Protein AF-A0A1C3JRC3-F1 (afdb_monomer_lite)

Organism: NCBI:txid1806667

Structure (mmCIF, N/CA/C/O backbone):
data_AF-A0A1C3JRC3-F1
#
_entry.id   AF-A0A1C3JRC3-F1
#
loop_
_atom_site.group_PDB
_atom_site.id
_atom_site.type_symbol
_atom_site.label_atom_id
_atom_site.label_alt_id
_atom_site.label_comp_id
_atom_site.label_asym_id
_atom_site.label_entity_id
_atom_site.label_seq_id
_atom_site.pdbx_PDB_ins_code
_atom_site.Cartn_x
_atom_site.Cartn_y
_atom_site.Cartn_z
_atom_site.occupancy
_atom_site.B_iso_or_equiv
_atom_site.auth_seq_id
_atom_site.auth_comp_id
_atom_site.auth_asym_id
_atom_site.auth_atom_id
_atom_site.pdbx_PDB_model_num
ATOM 1 N N . MET A 1 1 ? -2.417 -7.995 25.850 1.00 48.94 1 MET A N 1
ATOM 2 C CA . MET A 1 1 ? -3.050 -7.932 24.514 1.00 48.94 1 MET A CA 1
ATOM 3 C C . MET A 1 1 ? -2.619 -9.185 23.774 1.00 48.94 1 MET A C 1
ATOM 5 O O . MET A 1 1 ? -1.415 -9.376 23.618 1.00 48.94 1 MET A O 1
ATOM 9 N N . ASN A 1 2 ? -3.547 -10.090 23.466 1.00 48.59 2 ASN A N 1
ATOM 10 C CA . ASN A 1 2 ? -3.197 -11.399 22.908 1.00 48.59 2 ASN A CA 1
ATOM 11 C C . ASN A 1 2 ? -2.814 -11.243 21.429 1.00 48.59 2 ASN A C 1
ATOM 13 O O . ASN A 1 2 ? -3.327 -10.367 20.736 1.00 48.59 2 ASN A O 1
ATOM 17 N N . LYS A 1 3 ? -1.899 -12.081 20.918 1.00 52.44 3 LYS A N 1
ATOM 18 C CA . LYS A 1 3 ? -1.462 -12.037 19.503 1.00 52.44 3 LYS A CA 1
ATOM 19 C C . LYS A 1 3 ? -2.633 -12.185 18.517 1.00 52.44 3 LYS A C 1
ATOM 21 O O . LYS A 1 3 ? -2.553 -11.686 17.397 1.00 52.44 3 LYS A O 1
ATOM 26 N N . GLU A 1 4 ? -3.717 -12.816 18.956 1.00 52.75 4 GLU A N 1
ATOM 27 C CA . GLU A 1 4 ? -4.945 -13.050 18.192 1.00 52.75 4 GLU A CA 1
ATOM 28 C C . GLU A 1 4 ? -5.746 -11.763 17.915 1.00 52.75 4 GLU A C 1
ATOM 30 O O . GLU A 1 4 ? -6.474 -11.684 16.925 1.00 52.75 4 GLU A O 1
ATOM 35 N N . ASP A 1 5 ? -5.540 -10.695 18.695 1.00 55.38 5 ASP A N 1
ATOM 36 C CA . ASP A 1 5 ? -6.215 -9.401 18.501 1.00 55.38 5 ASP A CA 1
ATOM 37 C C . ASP A 1 5 ? -5.744 -8.659 17.232 1.00 55.38 5 ASP A C 1
ATOM 39 O O . ASP A 1 5 ? -6.403 -7.730 16.754 1.00 55.38 5 ASP A O 1
ATOM 43 N N . PHE A 1 6 ? -4.608 -9.076 16.662 1.00 60.22 6 PHE A N 1
ATOM 44 C CA . PHE A 1 6 ? -3.953 -8.444 15.514 1.00 60.22 6 PHE A CA 1
ATOM 45 C C . PHE A 1 6 ? -4.028 -9.289 14.236 1.00 60.22 6 PHE A C 1
ATOM 47 O O . PHE A 1 6 ? -3.090 -9.306 13.439 1.00 60.22 6 PHE A O 1
ATOM 54 N N . CYS A 1 7 ? -5.137 -9.997 14.030 1.00 65.38 7 CYS A N 1
ATOM 55 C CA . CYS A 1 7 ? -5.432 -10.668 12.766 1.00 65.38 7 CYS A CA 1
ATOM 56 C C . CYS A 1 7 ? -6.339 -9.819 11.867 1.00 65.38 7 CYS A C 1
ATOM 58 O O . CYS A 1 7 ? -7.196 -9.073 12.343 1.00 65.38 7 CYS A O 1
ATOM 60 N N . PHE A 1 8 ? -6.190 -9.972 10.546 1.00 67.19 8 PHE A N 1
ATOM 61 C CA . PHE A 1 8 ? -7.046 -9.303 9.558 1.00 67.19 8 PHE A CA 1
ATOM 62 C C . PHE A 1 8 ? -8.537 -9.605 9.788 1.00 67.19 8 PHE A C 1
ATOM 64 O O . PHE A 1 8 ? -9.379 -8.720 9.644 1.00 67.19 8 PHE A O 1
ATOM 71 N N . SER A 1 9 ? -8.863 -10.826 10.225 1.00 70.25 9 SER A N 1
ATOM 72 C CA . SER A 1 9 ? -10.219 -11.261 10.585 1.00 70.25 9 SER A CA 1
ATOM 73 C C . SER A 1 9 ? -10.862 -10.411 11.689 1.00 70.25 9 SER A C 1
ATOM 75 O O . SER A 1 9 ? -12.066 -10.164 11.620 1.00 70.25 9 SER A O 1
ATOM 77 N N . ASN A 1 10 ? -10.072 -9.874 12.624 1.00 72.12 10 ASN A N 1
ATOM 78 C CA . ASN A 1 10 ? -10.536 -9.097 13.781 1.00 72.12 10 ASN A CA 1
ATOM 79 C C . ASN A 1 10 ? -10.581 -7.577 13.531 1.00 72.12 10 ASN A C 1
ATOM 81 O O . ASN A 1 10 ? -10.841 -6.779 14.438 1.00 72.12 10 ASN A O 1
ATOM 85 N N . LEU A 1 11 ? -10.335 -7.144 12.292 1.00 70.56 11 LEU A N 1
ATOM 86 C CA . LEU A 1 11 ? -10.495 -5.752 11.886 1.00 70.56 11 LEU A CA 1
ATOM 87 C C . LEU A 1 11 ? -11.960 -5.414 11.582 1.00 70.56 11 LEU A C 1
ATOM 89 O O . LEU A 1 11 ? -12.702 -6.217 11.012 1.00 70.56 11 LEU A O 1
ATOM 93 N N . GLY A 1 12 ? -12.360 -4.181 11.910 1.00 76.00 12 GLY A N 1
ATOM 94 C CA . GLY A 1 12 ? -13.649 -3.634 11.486 1.00 76.00 12 GLY A CA 1
ATOM 95 C C . GLY A 1 12 ? -13.769 -3.602 9.960 1.00 76.00 12 GLY A C 1
ATOM 96 O O . GLY A 1 12 ? -12.764 -3.468 9.258 1.00 76.00 12 GLY A O 1
ATOM 97 N N . TRP A 1 13 ? -14.994 -3.710 9.445 1.00 75.06 13 TRP A N 1
ATOM 98 C CA . TRP A 1 13 ? -15.267 -3.838 8.008 1.00 75.06 13 TRP A CA 1
ATOM 99 C C . TRP A 1 13 ? -14.607 -2.733 7.167 1.00 75.06 13 TRP A C 1
ATOM 101 O O . TRP A 1 13 ? -13.929 -3.029 6.189 1.00 75.06 13 TRP A O 1
ATOM 111 N N . VAL A 1 14 ? -14.666 -1.483 7.634 1.00 71.44 14 VAL A N 1
ATOM 112 C CA . VAL A 1 14 ? -14.019 -0.322 6.993 1.00 71.44 14 VAL A CA 1
ATOM 113 C C . VAL A 1 14 ? -12.506 -0.523 6.812 1.00 71.44 14 VAL A C 1
ATOM 115 O O . VAL A 1 14 ? -11.962 -0.237 5.747 1.00 71.44 14 VAL A O 1
ATOM 118 N N . ARG A 1 15 ? -11.817 -1.088 7.817 1.00 74.00 15 ARG A N 1
ATOM 119 C CA . ARG A 1 15 ? -10.372 -1.379 7.746 1.00 74.00 15 ARG A CA 1
ATOM 120 C C . ARG A 1 15 ? -10.059 -2.472 6.729 1.00 74.00 15 ARG A C 1
ATOM 122 O O . ARG A 1 15 ? -9.073 -2.364 6.005 1.00 74.00 15 ARG A O 1
ATOM 129 N N . LYS A 1 16 ? -10.904 -3.502 6.662 1.00 78.44 16 LYS A N 1
ATOM 130 C CA . LYS A 1 16 ? -10.761 -4.605 5.703 1.00 78.44 16 LYS A CA 1
ATOM 131 C C . LYS A 1 16 ? -10.946 -4.119 4.269 1.00 78.44 16 LYS A C 1
ATOM 133 O O . LYS A 1 16 ? -10.073 -4.362 3.444 1.00 78.44 16 LYS A O 1
ATOM 138 N N . VAL A 1 17 ? -12.033 -3.392 4.000 1.00 79.94 17 VAL A N 1
ATOM 139 C CA . VAL A 1 17 ? -12.336 -2.838 2.670 1.00 79.94 17 VAL A CA 1
ATOM 140 C C . VAL A 1 17 ? -11.203 -1.936 2.190 1.00 79.94 17 VAL A C 1
ATOM 142 O O . VAL A 1 17 ? -10.725 -2.102 1.074 1.00 79.94 17 VAL A O 1
ATOM 145 N N . TYR A 1 18 ? -10.700 -1.048 3.048 1.00 76.44 18 TYR A N 1
ATOM 146 C CA . TYR A 1 18 ? -9.572 -0.189 2.694 1.00 76.44 18 TYR A CA 1
ATOM 147 C C . TYR A 1 18 ? -8.305 -0.980 2.342 1.00 76.44 18 TYR A C 1
ATOM 149 O O . TYR A 1 18 ? -7.667 -0.696 1.332 1.00 76.44 18 TYR A O 1
ATOM 157 N N . ILE A 1 19 ? -7.938 -1.988 3.145 1.00 81.75 19 ILE A N 1
ATOM 158 C CA . ILE A 1 19 ? -6.769 -2.834 2.857 1.00 81.75 19 ILE A CA 1
ATOM 159 C C . ILE A 1 19 ? -6.937 -3.549 1.509 1.00 81.75 19 ILE A C 1
ATOM 161 O O . ILE A 1 19 ? -5.974 -3.629 0.748 1.00 81.75 19 ILE A O 1
ATOM 165 N N . ILE A 1 20 ? -8.140 -4.048 1.206 1.00 85.19 20 ILE A N 1
ATOM 166 C CA . ILE A 1 20 ? -8.443 -4.703 -0.073 1.00 85.19 20 ILE A CA 1
ATOM 167 C C . ILE A 1 20 ? -8.270 -3.713 -1.229 1.00 85.19 20 ILE A C 1
ATOM 169 O O . ILE A 1 20 ? -7.530 -4.002 -2.166 1.00 85.19 20 ILE A O 1
ATOM 173 N N . LEU A 1 21 ? -8.880 -2.526 -1.145 1.00 81.69 21 LEU A N 1
ATOM 174 C CA . LEU A 1 21 ? -8.763 -1.487 -2.174 1.00 81.69 21 LEU A CA 1
ATOM 175 C C . LEU A 1 21 ? -7.310 -1.043 -2.389 1.00 81.69 21 LEU A C 1
ATOM 177 O O . LEU A 1 21 ? -6.870 -0.893 -3.524 1.00 81.69 21 LEU A O 1
ATOM 181 N N . MET A 1 22 ? -6.543 -0.887 -1.310 1.00 83.94 22 MET A N 1
ATOM 182 C CA . MET A 1 22 ? -5.121 -0.544 -1.371 1.00 83.94 22 MET A CA 1
ATOM 183 C C . MET A 1 22 ? -4.305 -1.612 -2.116 1.00 83.94 22 MET A C 1
ATOM 185 O O . MET A 1 22 ? -3.450 -1.271 -2.936 1.00 83.94 22 MET A O 1
ATOM 189 N N . TRP A 1 23 ? -4.557 -2.899 -1.856 1.00 89.12 23 TRP A N 1
ATOM 190 C CA . TRP A 1 23 ? -3.881 -3.991 -2.561 1.00 89.12 23 TRP A CA 1
ATOM 191 C C . TRP A 1 23 ? -4.309 -4.089 -4.025 1.00 89.12 23 TRP A C 1
ATOM 193 O O . TRP A 1 23 ? -3.443 -4.257 -4.879 1.00 89.12 23 TRP A O 1
ATOM 203 N N . LEU A 1 24 ? -5.597 -3.906 -4.332 1.00 88.69 24 LEU A N 1
ATOM 204 C CA . LEU A 1 24 ? -6.085 -3.835 -5.714 1.00 88.69 24 LEU A CA 1
ATOM 205 C C . LEU A 1 24 ? -5.402 -2.702 -6.485 1.00 88.69 24 LEU A C 1
ATOM 207 O O . LEU A 1 24 ? -4.901 -2.918 -7.584 1.00 88.69 24 LEU A O 1
ATOM 211 N N . PHE A 1 25 ? -5.304 -1.518 -5.883 1.00 83.81 25 PHE A N 1
ATOM 212 C CA . PHE A 1 25 ? -4.609 -0.384 -6.485 1.00 83.81 25 PHE A CA 1
ATOM 213 C C . PHE A 1 25 ? -3.114 -0.666 -6.698 1.00 83.81 25 PHE A C 1
ATOM 215 O O . PHE A 1 25 ? -2.565 -0.363 -7.754 1.00 83.81 25 PHE A O 1
ATOM 222 N N . THR A 1 26 ? -2.464 -1.309 -5.722 1.00 86.88 26 THR A N 1
ATOM 223 C CA . THR A 1 26 ? -1.060 -1.736 -5.842 1.00 86.88 26 THR A CA 1
ATOM 224 C C . THR A 1 26 ? -0.877 -2.706 -7.009 1.00 86.88 26 THR A C 1
ATOM 226 O O . THR A 1 26 ? 0.064 -2.559 -7.782 1.00 86.88 26 THR A O 1
ATOM 229 N N . LEU A 1 27 ? -1.793 -3.666 -7.167 1.00 89.44 27 LEU A N 1
ATOM 230 C CA . LEU A 1 27 ? -1.764 -4.654 -8.244 1.00 89.44 27 LEU A CA 1
ATOM 231 C C . LEU A 1 27 ? -1.933 -3.987 -9.614 1.00 89.44 27 LEU A C 1
ATOM 233 O O . LEU A 1 27 ? -1.172 -4.289 -10.528 1.00 89.44 27 LEU A O 1
ATOM 237 N N . VAL A 1 28 ? -2.856 -3.028 -9.738 1.00 88.31 28 VAL A N 1
ATOM 238 C CA . VAL A 1 28 ? -3.037 -2.232 -10.964 1.00 88.31 28 VAL A CA 1
ATOM 239 C C . VAL A 1 28 ? -1.763 -1.458 -11.320 1.00 88.31 28 VAL A C 1
ATOM 241 O O . VAL A 1 28 ? -1.319 -1.514 -12.464 1.00 88.31 28 VAL A O 1
ATOM 244 N N . LEU A 1 29 ? -1.138 -0.778 -10.353 1.00 87.12 29 LEU A N 1
ATOM 245 C CA . LEU A 1 29 ? 0.104 -0.031 -10.586 1.00 87.12 29 LEU A CA 1
ATOM 246 C C . LEU A 1 29 ? 1.266 -0.938 -10.994 1.00 87.12 29 LEU A C 1
ATOM 248 O O . LEU A 1 29 ? 1.967 -0.644 -11.960 1.00 87.12 29 LEU A O 1
ATOM 252 N N . VAL A 1 30 ? 1.462 -2.050 -10.284 1.00 89.19 30 VAL A N 1
ATOM 253 C CA . VAL A 1 30 ? 2.502 -3.031 -10.615 1.00 89.19 30 VAL A CA 1
ATOM 254 C C . VAL A 1 30 ? 2.249 -3.639 -11.994 1.00 89.19 30 VAL A C 1
ATOM 256 O O . VAL A 1 30 ? 3.185 -3.753 -12.779 1.00 89.19 30 VAL A O 1
ATOM 259 N N . GLY A 1 31 ? 0.999 -3.976 -12.321 1.00 88.56 31 GLY A N 1
ATOM 260 C CA . GLY A 1 31 ? 0.617 -4.493 -13.635 1.00 88.56 31 GLY A CA 1
ATOM 261 C C . GLY A 1 31 ? 0.887 -3.494 -14.762 1.00 88.56 31 GLY A C 1
ATOM 262 O O . GLY A 1 31 ? 1.416 -3.873 -15.804 1.00 88.56 31 GLY A O 1
ATOM 263 N N . PHE A 1 32 ? 0.608 -2.208 -14.538 1.00 88.25 32 PHE A N 1
ATOM 264 C CA . PHE A 1 32 ? 0.938 -1.146 -15.489 1.00 88.25 32 PHE A CA 1
ATOM 265 C C . PHE A 1 32 ? 2.452 -1.004 -15.695 1.00 88.25 32 PHE A C 1
ATOM 267 O O . PHE A 1 32 ? 2.919 -0.966 -16.833 1.00 88.25 32 PHE A O 1
ATOM 274 N N . LEU A 1 33 ? 3.231 -0.979 -14.607 1.00 87.44 33 LEU A N 1
ATOM 275 C CA . LEU A 1 33 ? 4.694 -0.922 -14.675 1.00 87.44 33 LEU A CA 1
ATOM 276 C C . LEU A 1 33 ? 5.283 -2.151 -15.372 1.00 87.44 33 LEU A C 1
ATOM 278 O O . LEU A 1 33 ? 6.218 -2.021 -16.154 1.00 87.44 33 LEU A O 1
ATOM 282 N N . PHE A 1 34 ? 4.711 -3.330 -15.132 1.00 89.06 34 PHE A N 1
ATOM 283 C CA . PHE A 1 34 ? 5.125 -4.564 -15.788 1.00 89.06 34 PHE A CA 1
ATOM 284 C C . PHE A 1 34 ? 4.812 -4.541 -17.287 1.00 89.06 34 PHE A C 1
ATOM 286 O O . PHE A 1 34 ? 5.662 -4.888 -18.099 1.00 89.06 34 PHE A O 1
ATOM 293 N N . SER A 1 35 ? 3.628 -4.058 -17.677 1.00 88.88 35 SER A N 1
ATOM 294 C CA . SER A 1 35 ? 3.283 -3.874 -19.091 1.00 88.88 35 SER A CA 1
ATOM 295 C C . SER A 1 35 ? 4.211 -2.878 -19.786 1.00 88.88 35 SER A C 1
ATOM 297 O O . SER A 1 35 ? 4.537 -3.078 -20.953 1.00 88.88 35 SER A O 1
ATOM 299 N N . LYS A 1 36 ? 4.630 -1.813 -19.091 1.00 85.94 36 LYS A N 1
ATOM 300 C CA . LYS A 1 36 ? 5.622 -0.857 -19.598 1.00 85.94 36 LYS A CA 1
ATOM 301 C C . LYS A 1 36 ? 6.986 -1.511 -19.778 1.00 85.94 36 LYS A C 1
ATOM 303 O O . LYS A 1 36 ? 7.549 -1.411 -20.860 1.00 85.94 36 LYS A O 1
ATOM 308 N N . PHE A 1 37 ? 7.446 -2.253 -18.773 1.00 86.19 37 PHE A N 1
ATOM 309 C CA . PHE A 1 37 ? 8.684 -3.023 -18.841 1.00 86.19 37 PHE A CA 1
ATOM 310 C C . PHE A 1 37 ? 8.701 -4.002 -20.028 1.00 86.19 37 PHE A C 1
ATOM 312 O O . PHE A 1 37 ? 9.678 -4.048 -20.761 1.00 86.19 37 PHE A O 1
ATOM 319 N N . LEU A 1 38 ? 7.609 -4.734 -20.278 1.00 86.62 38 LEU A N 1
ATOM 320 C CA . LEU A 1 38 ? 7.518 -5.645 -21.430 1.00 86.62 38 LEU A CA 1
ATOM 321 C C . LEU A 1 38 ? 7.495 -4.928 -22.791 1.00 86.62 38 LEU A C 1
ATOM 323 O O . LEU A 1 38 ? 7.780 -5.551 -23.814 1.00 86.62 38 LEU A O 1
ATOM 327 N N . SER A 1 39 ? 7.109 -3.650 -22.821 1.00 85.12 39 SER A N 1
ATOM 328 C CA . SER A 1 39 ? 7.034 -2.857 -24.049 1.00 85.12 39 SER A CA 1
ATOM 329 C C . SER A 1 39 ? 8.373 -2.218 -24.428 1.00 85.12 39 SER A C 1
ATOM 331 O O . SER A 1 39 ? 8.591 -1.968 -25.614 1.00 85.12 39 SER A O 1
ATOM 333 N N . ASP A 1 40 ? 9.255 -1.965 -23.459 1.00 79.31 40 ASP A N 1
ATOM 334 C CA . ASP A 1 40 ? 10.593 -1.418 -23.693 1.00 79.31 40 ASP A CA 1
ATOM 335 C C . ASP A 1 40 ? 11.562 -2.563 -24.019 1.00 79.31 40 ASP A C 1
ATOM 337 O O . ASP A 1 40 ? 11.998 -3.315 -23.151 1.00 79.31 40 ASP A O 1
ATOM 341 N N . LYS A 1 41 ? 11.866 -2.745 -25.308 1.00 63.28 41 LYS A N 1
ATOM 342 C CA . LYS A 1 41 ? 12.537 -3.957 -25.809 1.00 63.28 41 LYS A CA 1
ATOM 343 C C . LYS A 1 41 ? 14.058 -4.028 -25.624 1.00 63.28 41 LYS A C 1
ATOM 345 O O . LYS A 1 41 ? 14.604 -5.097 -25.879 1.00 63.28 41 LYS A O 1
ATOM 350 N N . GLU A 1 42 ? 14.757 -2.969 -25.216 1.00 61.75 42 GLU A N 1
ATOM 351 C CA . GLU A 1 42 ? 16.222 -2.920 -25.423 1.00 61.75 42 GLU A CA 1
ATOM 352 C C . GLU A 1 42 ? 17.080 -2.399 -24.265 1.00 61.75 42 GLU A C 1
ATOM 354 O O . GLU A 1 42 ? 18.304 -2.423 -24.371 1.00 61.75 42 GLU A O 1
ATOM 359 N N . ASP A 1 43 ? 16.503 -2.006 -23.130 1.00 68.50 43 ASP A N 1
ATOM 360 C CA . ASP A 1 43 ? 17.283 -1.362 -22.072 1.00 68.50 43 ASP A CA 1
ATOM 361 C C . ASP A 1 43 ? 17.419 -2.261 -20.837 1.00 68.50 43 ASP A C 1
ATOM 363 O O . ASP A 1 43 ? 16.463 -2.469 -20.093 1.00 68.50 43 ASP A O 1
ATOM 367 N N . SER A 1 44 ? 18.612 -2.797 -20.565 1.00 66.00 44 SER A N 1
ATOM 368 C CA . SER A 1 44 ? 18.890 -3.572 -19.338 1.00 66.00 44 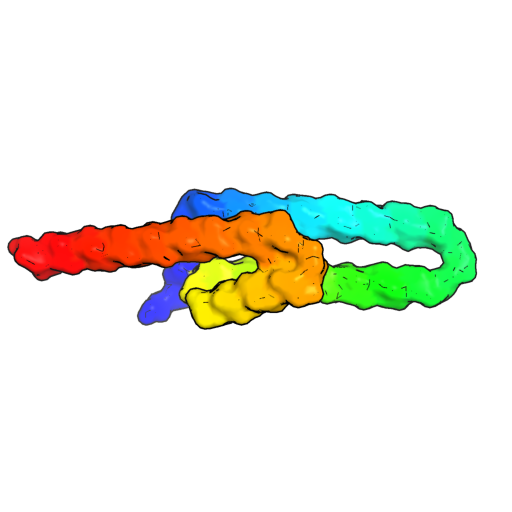SER A CA 1
ATOM 369 C C . SER A 1 44 ? 18.666 -2.747 -18.058 1.00 66.00 44 SER A C 1
ATOM 371 O O . SER A 1 44 ? 18.376 -3.297 -16.992 1.00 66.00 44 SER A O 1
ATOM 373 N N . SER A 1 45 ? 18.709 -1.417 -18.182 1.00 71.19 45 SER A N 1
ATOM 374 C CA . SER A 1 45 ? 18.331 -0.445 -17.154 1.00 71.19 45 SER A CA 1
ATOM 375 C C . SER A 1 45 ? 16.839 -0.514 -16.770 1.00 71.19 45 SER A C 1
ATOM 377 O O . SER A 1 45 ? 16.489 -0.288 -15.606 1.00 71.19 45 SER A O 1
ATOM 379 N N . SER A 1 46 ? 15.960 -0.912 -17.699 1.00 77.12 46 SER A N 1
ATOM 380 C CA . SER A 1 46 ? 14.507 -1.005 -17.489 1.00 77.12 46 SER A CA 1
ATOM 381 C C . SER A 1 46 ? 14.122 -2.090 -16.475 1.00 77.12 46 SER A C 1
ATOM 383 O O . SER A 1 46 ? 13.221 -1.882 -15.658 1.00 77.12 46 SER A O 1
ATOM 385 N N . LEU A 1 47 ? 14.851 -3.215 -16.446 1.00 83.75 47 LEU A N 1
ATOM 386 C CA . LEU A 1 47 ? 14.613 -4.304 -15.493 1.00 83.75 47 LEU A CA 1
ATOM 387 C C . LEU A 1 47 ? 14.942 -3.862 -14.065 1.00 83.75 47 LEU A C 1
ATOM 389 O O . LEU A 1 47 ? 14.168 -4.114 -13.141 1.00 83.75 47 LEU A O 1
ATOM 393 N N . GLY A 1 48 ? 16.075 -3.177 -13.883 1.00 85.19 48 GLY A N 1
ATOM 394 C CA . GLY A 1 48 ? 16.485 -2.647 -12.583 1.00 85.19 48 GLY A CA 1
ATOM 395 C C . GLY A 1 48 ? 15.470 -1.647 -12.030 1.00 85.19 48 GLY A C 1
ATOM 396 O O . GLY A 1 48 ? 15.071 -1.748 -10.869 1.00 85.19 48 GLY A O 1
ATOM 397 N N . LEU A 1 49 ? 14.986 -0.734 -12.878 1.00 85.12 49 LEU A N 1
ATOM 398 C CA . LEU A 1 49 ? 13.951 0.238 -12.518 1.00 85.12 49 LEU A CA 1
ATOM 399 C C . LEU A 1 49 ? 12.614 -0.428 -12.178 1.00 85.12 49 LEU A C 1
ATOM 401 O O . LEU A 1 49 ? 11.967 -0.033 -11.203 1.00 85.12 49 LEU A O 1
ATOM 405 N N . PHE A 1 50 ? 12.213 -1.452 -12.934 1.00 88.31 50 PHE A N 1
ATOM 406 C CA . PHE A 1 50 ? 11.007 -2.219 -12.643 1.00 88.31 50 PHE A CA 1
ATOM 407 C C . PHE A 1 50 ? 11.111 -2.937 -11.294 1.00 88.31 50 PHE A C 1
ATOM 409 O O . PHE A 1 50 ? 10.230 -2.771 -10.451 1.00 88.31 50 PHE A O 1
ATOM 416 N N . LEU A 1 51 ? 12.195 -3.681 -11.049 1.00 89.75 51 LEU A N 1
ATOM 417 C CA . LEU A 1 51 ? 12.401 -4.413 -9.795 1.00 89.75 51 LEU A CA 1
ATOM 418 C C . LEU A 1 51 ? 12.479 -3.471 -8.589 1.00 89.75 51 LEU A C 1
ATOM 420 O O . LEU A 1 51 ? 11.848 -3.732 -7.564 1.00 89.75 51 LEU A O 1
ATOM 424 N N . PHE A 1 52 ? 13.195 -2.353 -8.717 1.00 88.69 52 PHE A N 1
ATOM 425 C CA . PHE A 1 52 ? 13.263 -1.333 -7.673 1.00 88.69 52 PHE A CA 1
ATOM 426 C C . PHE A 1 52 ? 11.876 -0.761 -7.354 1.00 88.69 52 PHE A C 1
ATOM 428 O O . PHE A 1 52 ? 11.459 -0.734 -6.193 1.00 88.69 52 PHE A O 1
ATOM 435 N N . SER A 1 53 ? 11.120 -0.378 -8.387 1.00 85.81 53 SER A N 1
ATOM 436 C CA . SER A 1 53 ? 9.760 0.152 -8.232 1.00 85.81 53 SER A CA 1
ATOM 437 C C . SER A 1 53 ? 8.808 -0.885 -7.637 1.00 85.81 53 SER A C 1
ATOM 439 O O . SER A 1 53 ? 8.009 -0.559 -6.760 1.00 85.81 53 SER A O 1
ATOM 441 N N . PHE A 1 54 ? 8.919 -2.146 -8.063 1.00 89.69 54 PHE A N 1
ATOM 442 C CA . PHE A 1 54 ? 8.141 -3.264 -7.540 1.00 89.69 54 PHE A CA 1
ATOM 443 C C . PHE A 1 54 ? 8.371 -3.447 -6.040 1.00 89.69 54 PHE A C 1
ATOM 445 O O . PHE A 1 54 ? 7.402 -3.493 -5.279 1.00 89.69 54 PHE A O 1
ATOM 452 N N . VAL A 1 55 ? 9.634 -3.497 -5.600 1.00 91.56 55 VAL A N 1
ATOM 453 C CA . VAL A 1 55 ? 9.992 -3.665 -4.183 1.00 91.56 55 VAL A CA 1
ATOM 454 C C . VAL A 1 55 ? 9.504 -2.484 -3.348 1.00 91.56 55 VAL A C 1
ATOM 456 O O . VAL A 1 55 ? 8.930 -2.697 -2.282 1.00 91.56 55 VAL A O 1
ATOM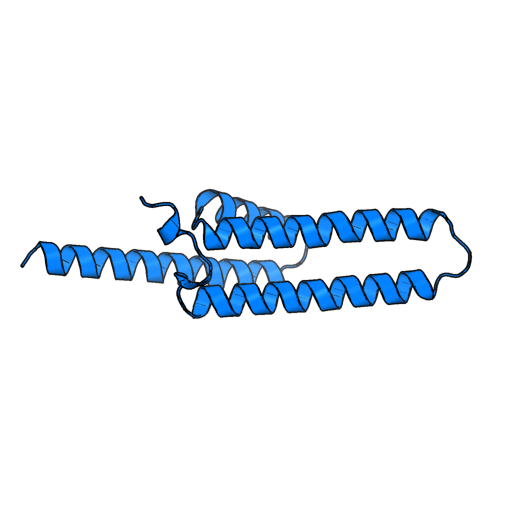 459 N N . ILE A 1 56 ? 9.666 -1.245 -3.824 1.00 88.25 56 ILE A N 1
ATOM 460 C CA . ILE A 1 56 ? 9.193 -0.063 -3.090 1.00 88.25 56 ILE A CA 1
ATOM 461 C C . ILE A 1 56 ? 7.668 -0.053 -2.972 1.00 88.25 56 ILE A C 1
ATOM 463 O O . ILE A 1 56 ? 7.149 0.129 -1.870 1.00 88.25 56 ILE A O 1
ATOM 467 N N . LEU A 1 57 ? 6.938 -0.267 -4.070 1.00 85.50 57 LEU A N 1
ATOM 468 C CA . LEU A 1 57 ? 5.474 -0.234 -4.063 1.00 85.50 57 LEU A CA 1
ATOM 469 C C . LEU A 1 57 ? 4.889 -1.341 -3.184 1.00 85.50 57 LEU A C 1
ATOM 471 O O . LEU A 1 57 ? 4.058 -1.075 -2.315 1.00 85.50 57 LEU A O 1
ATOM 475 N N . THR A 1 58 ? 5.348 -2.579 -3.369 1.00 88.62 58 THR A N 1
ATOM 476 C CA . THR A 1 58 ? 4.870 -3.716 -2.571 1.00 88.62 58 THR A CA 1
ATOM 477 C C . THR A 1 58 ? 5.310 -3.613 -1.117 1.00 88.62 58 THR A C 1
ATOM 479 O O . THR A 1 58 ? 4.499 -3.856 -0.224 1.00 88.62 58 THR A O 1
ATOM 482 N N . GLY A 1 59 ? 6.546 -3.183 -0.855 1.00 87.56 59 GLY A N 1
ATOM 483 C CA . GLY A 1 59 ? 7.073 -2.964 0.489 1.00 87.56 59 GLY A CA 1
ATOM 484 C C . GLY A 1 59 ? 6.307 -1.882 1.250 1.00 87.56 59 GLY A C 1
ATOM 485 O O . GLY A 1 59 ? 5.919 -2.093 2.400 1.00 87.56 59 GLY A O 1
ATOM 486 N N . PHE A 1 60 ? 6.004 -0.753 0.605 1.00 83.00 60 PHE A N 1
ATOM 487 C CA . PHE A 1 60 ? 5.210 0.315 1.211 1.00 83.00 60 PHE A CA 1
ATOM 488 C C . PHE A 1 60 ? 3.766 -0.126 1.483 1.00 83.00 60 PHE A C 1
ATOM 490 O O . PHE A 1 60 ? 3.239 0.116 2.573 1.00 83.00 60 PHE A O 1
ATOM 497 N N . SER A 1 61 ? 3.136 -0.835 0.542 1.00 85.31 61 SER A N 1
ATOM 498 C CA . SER A 1 61 ? 1.792 -1.398 0.726 1.00 85.31 61 SER A CA 1
ATOM 499 C C . SER A 1 61 ? 1.750 -2.464 1.824 1.00 85.31 61 SER A C 1
ATOM 501 O O . SER A 1 61 ? 0.831 -2.464 2.647 1.00 85.31 61 SER A O 1
ATOM 503 N N . ALA A 1 62 ? 2.772 -3.316 1.927 1.00 86.75 62 ALA A N 1
ATOM 504 C CA . ALA A 1 62 ? 2.916 -4.269 3.023 1.00 86.75 62 ALA A CA 1
ATOM 505 C C . ALA A 1 62 ? 3.098 -3.552 4.369 1.00 86.75 62 ALA A C 1
ATOM 507 O O . ALA A 1 62 ? 2.439 -3.898 5.353 1.00 86.75 62 ALA A O 1
ATOM 508 N N . TRP A 1 63 ? 3.926 -2.504 4.426 1.00 85.06 63 TRP A N 1
ATOM 509 C CA . TRP A 1 63 ? 4.113 -1.719 5.644 1.00 85.06 63 TRP A CA 1
ATOM 510 C C . TRP A 1 63 ? 2.811 -1.038 6.086 1.00 85.06 63 TRP A C 1
ATOM 512 O O . TRP A 1 63 ? 2.432 -1.133 7.259 1.00 85.06 63 TRP A O 1
ATOM 522 N N . LYS A 1 64 ? 2.063 -0.444 5.147 1.00 80.50 64 LYS A N 1
ATOM 523 C CA . LYS A 1 64 ? 0.705 0.074 5.378 1.00 80.50 64 LYS A CA 1
ATOM 524 C C . LYS A 1 64 ? -0.230 -1.002 5.927 1.00 80.50 64 LYS A C 1
ATOM 526 O O . LYS A 1 64 ? -0.865 -0.779 6.959 1.00 80.50 64 LYS A O 1
ATOM 531 N N . HIS A 1 65 ? -0.278 -2.174 5.294 1.00 84.69 65 HIS A N 1
ATOM 532 C CA . HIS A 1 65 ? -1.092 -3.305 5.741 1.00 84.69 65 HIS A CA 1
ATOM 533 C C . HIS A 1 65 ? -0.780 -3.673 7.198 1.00 84.69 65 HIS A C 1
ATOM 535 O O . HIS A 1 65 ? -1.678 -3.677 8.041 1.00 84.69 65 HIS A O 1
ATOM 541 N N . PHE A 1 66 ? 0.493 -3.918 7.525 1.00 81.88 66 PHE A N 1
ATOM 542 C CA . PHE A 1 66 ? 0.901 -4.279 8.885 1.00 81.88 66 PHE A CA 1
ATOM 543 C C . PHE A 1 66 ? 0.566 -3.198 9.904 1.00 81.88 66 PHE A C 1
ATOM 545 O O . PHE A 1 66 ? 0.157 -3.512 11.021 1.00 81.88 66 PHE A O 1
ATOM 552 N N . THR A 1 67 ? 0.718 -1.935 9.528 1.00 79.94 67 THR A N 1
ATOM 553 C CA . THR A 1 67 ? 0.441 -0.800 10.405 1.00 79.94 67 THR A CA 1
ATOM 554 C C . THR A 1 67 ? -1.049 -0.701 10.739 1.00 79.94 67 THR A C 1
ATOM 556 O O . THR A 1 67 ? -1.407 -0.485 11.900 1.00 79.94 67 THR A O 1
ATOM 559 N N . ILE A 1 68 ? -1.923 -0.942 9.756 1.00 74.81 68 ILE A N 1
ATOM 560 C CA . ILE A 1 68 ? -3.381 -0.950 9.937 1.00 74.81 68 ILE A CA 1
ATOM 561 C C . ILE A 1 68 ? -3.826 -2.166 10.754 1.00 74.81 68 ILE A C 1
ATOM 563 O O . ILE A 1 68 ? -4.602 -2.014 11.700 1.00 74.81 68 ILE A O 1
ATOM 567 N N . VAL A 1 69 ? -3.303 -3.357 10.439 1.00 77.44 69 VAL A N 1
ATOM 568 C CA . VAL A 1 69 ? -3.610 -4.600 11.168 1.00 77.44 69 VAL A CA 1
ATOM 569 C C . VAL A 1 69 ? -3.177 -4.498 12.630 1.00 77.44 69 VAL A C 1
ATOM 571 O O . VAL A 1 69 ? -3.963 -4.786 13.530 1.00 77.44 69 VAL A O 1
ATOM 574 N N . LYS A 1 70 ? -1.957 -4.009 12.882 1.00 75.62 70 LYS A N 1
ATOM 575 C CA . LYS A 1 70 ? -1.407 -3.838 14.236 1.00 75.62 70 LYS A CA 1
ATOM 576 C C . LYS A 1 70 ? -1.894 -2.575 14.948 1.00 75.62 70 LYS A C 1
ATOM 578 O O . LYS A 1 70 ? -1.474 -2.326 16.073 1.00 75.62 70 LYS A O 1
ATOM 583 N N . ARG A 1 71 ? -2.769 -1.782 14.315 1.00 68.56 71 ARG A N 1
ATOM 584 C CA . ARG A 1 71 ? -3.357 -0.549 14.871 1.00 68.56 71 ARG A CA 1
ATOM 585 C C . ARG A 1 71 ? -2.306 0.433 15.409 1.00 68.56 71 ARG A C 1
ATOM 587 O O . ARG A 1 71 ? -2.511 1.074 16.435 1.00 68.56 71 ARG A O 1
ATOM 594 N N . LYS A 1 72 ? -1.156 0.540 14.739 1.00 71.56 72 LYS A N 1
ATOM 595 C CA . LYS A 1 72 ? -0.058 1.412 15.174 1.00 71.56 72 LYS A CA 1
ATOM 596 C C . LYS A 1 72 ? -0.300 2.845 14.697 1.00 71.56 72 LYS A C 1
ATOM 598 O O . LYS A 1 72 ? 0.210 3.254 13.659 1.00 71.56 72 LYS A O 1
ATOM 603 N N . SER A 1 73 ? -1.071 3.611 15.468 1.00 66.12 73 SER A N 1
ATOM 604 C CA . SER A 1 73 ? -1.537 4.963 15.115 1.00 66.12 73 SER A CA 1
ATOM 605 C C . SER A 1 73 ? -0.407 5.949 14.789 1.00 66.12 73 SER A C 1
ATOM 607 O O . SER A 1 73 ? -0.524 6.713 13.838 1.00 66.12 73 SER A O 1
ATOM 609 N N . ILE A 1 74 ? 0.718 5.888 15.515 1.00 70.69 74 ILE A N 1
ATOM 610 C CA . ILE A 1 74 ? 1.894 6.743 15.260 1.00 70.69 74 ILE A CA 1
ATOM 611 C C . ILE A 1 74 ? 2.499 6.439 13.884 1.00 70.69 74 ILE A C 1
ATOM 613 O O . ILE A 1 74 ? 2.785 7.345 13.109 1.00 70.69 74 ILE A O 1
ATOM 617 N N . GLN A 1 75 ? 2.643 5.155 13.544 1.00 69.31 75 GLN A N 1
ATOM 618 C CA . GLN A 1 75 ? 3.165 4.737 12.240 1.00 69.31 75 GLN A CA 1
ATOM 619 C C . GLN A 1 75 ? 2.189 5.084 11.105 1.00 69.31 75 GLN A C 1
ATOM 621 O O . GLN A 1 75 ? 2.627 5.488 10.035 1.00 69.31 75 GLN A O 1
ATOM 626 N N . LEU A 1 76 ? 0.875 5.011 11.345 1.00 69.94 76 LEU A N 1
ATOM 627 C CA . LEU A 1 76 ? -0.146 5.502 10.410 1.00 69.94 76 LEU A CA 1
ATOM 628 C C . LEU A 1 76 ? -0.004 7.008 10.146 1.00 69.94 76 LEU A C 1
ATOM 630 O O . LEU A 1 76 ? -0.106 7.429 8.996 1.00 69.94 76 LEU A O 1
ATOM 634 N N . GLY A 1 77 ? 0.284 7.798 11.184 1.00 64.50 77 GLY A N 1
ATOM 635 C CA . GLY A 1 77 ? 0.579 9.225 11.053 1.00 64.50 77 GLY A CA 1
ATOM 636 C C . GLY A 1 77 ? 1.822 9.492 10.201 1.00 64.50 77 GLY A C 1
ATOM 637 O O . GLY A 1 77 ? 1.769 10.299 9.278 1.00 64.50 77 GLY A O 1
ATOM 638 N N . VAL A 1 78 ? 2.913 8.755 10.432 1.00 73.75 78 VAL A N 1
ATOM 639 C CA . VAL A 1 78 ? 4.137 8.855 9.611 1.00 73.75 78 VAL A CA 1
ATOM 640 C C . VAL A 1 78 ? 3.849 8.523 8.146 1.00 73.75 78 VAL A C 1
ATOM 642 O O . VAL A 1 78 ? 4.259 9.255 7.250 1.00 73.75 78 VAL A O 1
ATOM 645 N N . ILE A 1 79 ? 3.089 7.459 7.885 1.00 72.38 79 ILE A N 1
ATOM 646 C CA . ILE A 1 79 ? 2.681 7.072 6.530 1.00 72.38 79 ILE A CA 1
ATOM 647 C C . ILE A 1 79 ? 1.826 8.164 5.866 1.00 72.38 79 ILE A C 1
ATOM 649 O O . ILE A 1 79 ? 1.944 8.385 4.657 1.00 72.38 79 ILE A O 1
ATOM 653 N N . ALA A 1 80 ? 0.978 8.858 6.630 1.00 67.62 80 ALA A N 1
ATOM 654 C CA . ALA A 1 80 ? 0.194 9.978 6.121 1.00 67.62 80 ALA A CA 1
ATOM 655 C C . ALA A 1 80 ? 1.069 11.153 5.702 1.00 67.62 80 ALA A C 1
ATOM 657 O O . ALA A 1 80 ? 0.906 11.667 4.599 1.00 67.62 80 ALA A O 1
ATOM 658 N N . VAL A 1 81 ? 2.059 11.502 6.520 1.00 69.31 81 VAL A N 1
ATOM 659 C CA . VAL A 1 81 ? 3.031 12.544 6.181 1.00 69.31 81 VAL A CA 1
ATOM 660 C C . VAL A 1 81 ? 3.869 12.145 4.963 1.00 69.31 81 VAL A C 1
ATOM 662 O O . VAL A 1 81 ? 4.026 12.940 4.046 1.00 69.31 81 VAL A O 1
ATOM 665 N N . LEU A 1 82 ? 4.338 10.898 4.866 1.00 68.69 82 LEU A N 1
ATOM 666 C CA . LEU A 1 82 ? 5.081 10.425 3.686 1.00 68.69 82 LEU A CA 1
ATOM 667 C C . LEU A 1 82 ? 4.241 10.458 2.396 1.00 68.69 82 LEU A C 1
ATOM 669 O O . LEU A 1 82 ? 4.781 10.671 1.309 1.00 68.69 82 LEU A O 1
ATOM 673 N N . SER A 1 83 ? 2.920 10.295 2.512 1.00 65.56 83 SER A N 1
ATOM 674 C CA . SER A 1 83 ? 1.996 10.389 1.374 1.00 65.56 83 SER A CA 1
ATOM 675 C C . SER A 1 83 ? 1.833 11.832 0.854 1.00 65.56 83 SER A C 1
ATOM 677 O O . SER A 1 83 ? 1.498 12.008 -0.314 1.00 65.56 83 SER A O 1
ATOM 679 N N . LEU A 1 84 ? 2.108 12.863 1.672 1.00 60.78 84 LEU A N 1
ATOM 680 C CA . LEU A 1 84 ? 2.188 14.264 1.213 1.00 60.78 84 LEU A CA 1
ATOM 681 C C . LEU A 1 84 ? 3.400 14.493 0.311 1.00 60.78 84 LEU A C 1
ATOM 683 O O . LEU A 1 84 ? 3.284 15.120 -0.738 1.00 60.78 84 LEU A O 1
ATOM 687 N N . PHE A 1 85 ? 4.560 13.973 0.716 1.00 59.00 85 PHE A N 1
ATOM 688 C CA . PHE A 1 85 ? 5.822 14.184 0.002 1.00 59.00 85 PHE A CA 1
ATOM 689 C C . PHE A 1 85 ? 5.868 13.494 -1.365 1.00 59.00 85 PHE A C 1
ATOM 691 O O . PHE A 1 85 ? 6.653 13.878 -2.224 1.00 59.00 85 PHE A O 1
ATOM 698 N N . THR A 1 86 ? 4.998 12.511 -1.599 1.00 60.25 86 THR A N 1
ATOM 699 C CA . THR A 1 86 ? 4.867 11.819 -2.890 1.00 60.25 86 THR A CA 1
ATOM 700 C C . THR A 1 86 ? 3.949 12.547 -3.890 1.00 60.25 86 THR A C 1
ATOM 702 O O . THR A 1 86 ? 3.572 11.956 -4.897 1.00 60.25 86 THR A O 1
ATOM 705 N N . PHE A 1 87 ? 3.582 13.816 -3.636 1.00 52.03 87 PHE A N 1
ATOM 706 C CA . PHE A 1 87 ? 2.737 14.678 -4.493 1.00 52.03 87 PHE A CA 1
ATOM 707 C C . PHE A 1 87 ? 1.365 14.099 -4.873 1.00 52.03 87 PHE A C 1
ATOM 709 O O . PHE A 1 87 ? 0.655 14.638 -5.720 1.00 52.03 87 PHE A O 1
ATOM 716 N N . ASN A 1 88 ? 0.929 13.029 -4.213 1.00 61.62 88 ASN A N 1
ATOM 717 C CA . ASN A 1 88 ? -0.359 12.407 -4.471 1.00 61.62 88 ASN A CA 1
ATOM 718 C C . ASN A 1 88 ? -1.383 12.931 -3.456 1.00 61.62 88 ASN A C 1
ATOM 720 O O . ASN A 1 88 ? -1.813 12.223 -2.545 1.00 61.62 88 ASN A O 1
ATOM 724 N N . ILE A 1 89 ? -1.742 14.212 -3.611 1.00 56.88 89 ILE A N 1
ATOM 725 C CA . ILE A 1 89 ? -2.673 14.953 -2.738 1.00 56.88 89 ILE A CA 1
ATOM 726 C C . ILE A 1 89 ? -3.989 14.186 -2.550 1.00 56.88 89 ILE A C 1
ATOM 728 O O . ILE A 1 89 ? -4.521 14.128 -1.444 1.00 56.88 89 ILE A O 1
ATOM 732 N N . LEU A 1 90 ? -4.477 13.525 -3.602 1.00 54.59 90 LEU A N 1
ATOM 733 C CA . LEU A 1 90 ? -5.692 12.713 -3.546 1.00 54.59 90 LEU A CA 1
ATOM 734 C C . LEU A 1 90 ? -5.529 11.497 -2.616 1.00 54.59 90 LEU A C 1
ATOM 736 O O . LEU A 1 90 ? -6.396 11.218 -1.787 1.00 54.59 90 LEU A O 1
ATOM 740 N N . SER A 1 91 ? -4.386 10.809 -2.707 1.00 58.47 91 SER A N 1
ATOM 741 C CA . SER A 1 91 ? -4.045 9.686 -1.823 1.00 58.47 91 SER A CA 1
ATOM 742 C C . SER A 1 91 ? -3.826 10.131 -0.377 1.00 58.47 91 SER A C 1
ATOM 744 O O . SER A 1 91 ? -4.161 9.393 0.549 1.00 58.47 91 SER A O 1
ATOM 746 N N . PHE A 1 92 ? -3.294 11.337 -0.170 1.00 60.59 92 PHE A N 1
ATOM 747 C CA . PHE A 1 92 ? -3.157 11.936 1.152 1.00 60.59 92 PHE A CA 1
ATOM 748 C C . PHE A 1 92 ? -4.515 12.256 1.786 1.00 60.59 92 PHE A C 1
ATOM 750 O O . PHE A 1 92 ? -4.754 11.852 2.923 1.00 60.59 92 PHE A O 1
ATOM 757 N N . ILE A 1 93 ? -5.421 12.910 1.049 1.00 61.59 93 ILE A N 1
ATOM 758 C CA . ILE A 1 93 ? -6.769 13.243 1.530 1.00 61.59 93 ILE A CA 1
ATOM 759 C C . ILE A 1 93 ? -7.523 11.964 1.895 1.00 61.59 93 ILE A C 1
ATOM 761 O O . ILE A 1 93 ? -8.003 11.850 3.019 1.00 61.59 93 ILE A O 1
ATOM 765 N N . ALA A 1 94 ? -7.542 10.962 1.009 1.00 60.78 94 ALA A N 1
ATOM 766 C CA . ALA A 1 94 ? -8.208 9.686 1.274 1.00 60.78 94 ALA A CA 1
ATOM 767 C C . ALA A 1 94 ? -7.657 8.981 2.527 1.00 60.78 94 ALA A C 1
ATOM 769 O O . ALA A 1 94 ? -8.415 8.423 3.323 1.00 60.78 94 ALA A O 1
ATOM 770 N N . LEU A 1 95 ? -6.339 9.037 2.737 1.00 64.62 95 LEU A N 1
ATOM 771 C CA . LEU A 1 95 ? -5.686 8.462 3.909 1.00 64.62 95 LEU A CA 1
ATOM 772 C C . LEU A 1 95 ? -5.992 9.250 5.193 1.00 64.62 95 LEU A C 1
ATOM 774 O O . LEU A 1 95 ? -6.189 8.633 6.235 1.00 64.62 95 LEU A O 1
ATOM 778 N N . LEU A 1 96 ? -6.076 10.581 5.135 1.00 65.00 96 LEU A N 1
ATOM 779 C CA . LEU A 1 96 ? -6.457 11.431 6.268 1.00 65.00 96 LEU A CA 1
ATOM 780 C C . LEU A 1 96 ? -7.913 11.217 6.675 1.00 65.00 96 LEU A C 1
ATOM 782 O O . LEU A 1 96 ? -8.190 11.045 7.859 1.00 65.00 96 LEU A O 1
ATOM 786 N N . THR A 1 97 ? -8.835 11.175 5.709 1.00 64.62 97 THR A N 1
ATOM 787 C CA . THR A 1 97 ? -10.250 10.880 5.969 1.00 64.62 97 THR A CA 1
ATOM 788 C C . THR A 1 97 ? -10.397 9.493 6.583 1.00 64.62 97 THR A C 1
ATOM 790 O O . THR A 1 97 ? -11.146 9.304 7.540 1.00 64.62 97 THR A O 1
ATOM 793 N N . PHE A 1 98 ? -9.620 8.526 6.091 1.00 66.50 98 PHE A N 1
ATOM 794 C CA . PHE A 1 98 ? -9.574 7.191 6.661 1.00 66.50 98 PHE A CA 1
ATOM 795 C C . PHE A 1 98 ? -9.006 7.198 8.087 1.00 66.50 98 PHE A C 1
ATOM 797 O O . PHE A 1 98 ? -9.628 6.639 8.980 1.00 66.50 98 PHE A O 1
ATOM 804 N N . ILE A 1 99 ? -7.889 7.880 8.354 1.00 67.00 99 ILE A N 1
ATOM 805 C CA . ILE A 1 99 ? -7.323 8.016 9.707 1.00 67.00 99 ILE A CA 1
ATOM 806 C C . ILE A 1 99 ? -8.308 8.699 10.659 1.00 67.00 99 ILE A C 1
ATOM 808 O O . ILE A 1 99 ? -8.482 8.225 11.779 1.00 67.00 99 ILE A O 1
ATOM 812 N N . ALA A 1 100 ? -8.997 9.752 10.220 1.00 61.44 100 ALA A N 1
ATOM 813 C CA . ALA A 1 100 ? -10.025 10.420 11.008 1.00 61.44 100 ALA A CA 1
ATOM 814 C C . ALA A 1 100 ? -11.167 9.452 11.356 1.00 61.44 100 ALA A C 1
ATOM 816 O O . ALA A 1 100 ? -11.509 9.314 12.527 1.00 61.44 100 ALA A O 1
ATOM 817 N N . LEU A 1 101 ? -11.677 8.692 10.380 1.00 65.19 101 LEU A N 1
ATOM 818 C CA . LEU A 1 101 ? -12.677 7.641 10.609 1.00 65.19 101 LEU A CA 1
ATOM 819 C C . LEU A 1 101 ? -12.179 6.561 11.580 1.00 65.19 101 LEU A C 1
ATOM 821 O O . LEU A 1 101 ? -12.941 6.074 12.414 1.00 65.19 101 LEU A O 1
ATOM 825 N N . LEU A 1 102 ? -10.899 6.189 11.504 1.00 63.47 102 LEU A N 1
ATOM 826 C CA . LEU A 1 102 ? -10.296 5.209 12.406 1.00 63.47 102 LEU A CA 1
ATOM 827 C C . LEU A 1 102 ? -10.171 5.725 13.837 1.00 63.47 102 LEU A C 1
ATOM 829 O O . LEU A 1 102 ? -10.424 4.951 14.758 1.00 63.47 102 LEU A O 1
ATOM 833 N N . ILE A 1 103 ? -9.789 6.993 14.014 1.00 61.00 103 ILE A N 1
ATOM 834 C CA . ILE A 1 103 ? -9.689 7.648 15.322 1.00 61.00 103 ILE A CA 1
ATOM 835 C C . ILE A 1 103 ? -11.085 7.797 15.927 1.00 61.00 103 ILE A C 1
ATOM 837 O O . ILE A 1 103 ? -11.287 7.375 17.062 1.00 61.00 103 ILE A O 1
ATOM 841 N N . PHE A 1 104 ? -12.065 8.295 15.167 1.00 56.06 104 PHE A N 1
ATOM 842 C CA . PHE A 1 104 ? -13.451 8.420 15.630 1.00 56.06 104 PHE A CA 1
ATOM 843 C C . PHE A 1 104 ? -14.056 7.066 16.028 1.00 56.06 104 PHE A C 1
ATOM 845 O O . PHE A 1 104 ? -14.698 6.961 17.072 1.00 56.06 104 PHE A O 1
ATOM 852 N N . ALA A 1 105 ? -13.800 6.006 15.256 1.00 57.47 105 ALA A N 1
ATOM 853 C CA . ALA A 1 105 ? -14.273 4.664 15.589 1.00 57.47 105 ALA A CA 1
ATOM 854 C C . ALA A 1 105 ? -13.583 4.066 16.833 1.00 57.47 105 ALA A C 1
ATOM 856 O O . ALA A 1 105 ? -14.230 3.354 17.602 1.00 57.47 105 ALA A O 1
ATOM 857 N N . ASP A 1 106 ? -12.289 4.337 17.053 1.00 58.44 106 ASP A N 1
ATOM 858 C CA . ASP A 1 106 ? -11.584 3.896 18.270 1.00 58.44 106 ASP A CA 1
ATOM 859 C C . ASP A 1 106 ? -12.043 4.680 19.514 1.00 58.44 106 ASP A C 1
ATOM 861 O O . ASP A 1 106 ? -12.191 4.088 20.583 1.00 58.44 106 ASP A O 1
ATOM 865 N N . VAL A 1 107 ? -12.311 5.986 19.385 1.00 55.69 107 VAL A N 1
ATOM 866 C CA . VAL A 1 107 ? -12.849 6.824 20.473 1.00 55.69 107 VAL A CA 1
ATOM 867 C C . VAL A 1 107 ? -14.252 6.360 20.866 1.00 55.69 107 VAL A C 1
ATOM 869 O O . VAL A 1 107 ? -14.479 6.053 22.034 1.00 55.69 107 VAL A O 1
ATOM 872 N N . SER A 1 108 ? -15.148 6.180 19.890 1.00 57.97 108 SER A N 1
ATOM 873 C CA . SER A 1 108 ? -16.516 5.695 20.122 1.00 57.97 108 SER A CA 1
ATOM 874 C C . SER A 1 108 ? -16.543 4.339 20.840 1.00 57.97 108 SER A C 1
ATOM 876 O O . SER A 1 108 ? -17.321 4.129 21.771 1.00 57.97 108 SER A O 1
ATOM 878 N N . LYS A 1 109 ? -15.651 3.411 20.466 1.00 56.88 109 LYS A N 1
ATOM 879 C CA . LYS A 1 109 ? -15.582 2.096 21.113 1.00 56.88 109 LYS A CA 1
ATOM 880 C C . LYS A 1 109 ? -15.081 2.182 22.558 1.00 56.88 109 LYS A C 1
ATOM 882 O O . LYS A 1 109 ? -15.566 1.439 23.408 1.00 56.88 109 LYS A O 1
ATOM 887 N N . LYS A 1 110 ? -14.128 3.074 22.851 1.00 57.97 110 LYS A N 1
ATOM 888 C CA . LYS A 1 110 ? -13.650 3.310 24.223 1.00 57.97 110 LYS A CA 1
ATOM 889 C C . LYS A 1 110 ? -14.728 3.936 25.103 1.00 57.97 110 LYS A C 1
ATOM 891 O O . LYS A 1 110 ? -14.876 3.502 26.241 1.00 57.97 110 LYS A O 1
ATOM 896 N N . GLU A 1 111 ? -15.501 4.883 24.575 1.00 54.56 111 GLU A N 1
ATOM 897 C CA . GLU A 1 111 ? -16.637 5.477 25.292 1.00 54.56 111 GLU A CA 1
ATOM 898 C C . GLU A 1 111 ? -17.699 4.434 25.642 1.00 54.56 111 GLU A C 1
ATOM 900 O O . GLU A 1 111 ? -18.155 4.386 26.781 1.00 54.56 111 GLU A O 1
ATOM 905 N N . GLN A 1 112 ? -18.049 3.540 24.711 1.00 56.75 112 GLN A N 1
ATOM 906 C CA . GLN A 1 112 ? -19.034 2.495 25.002 1.00 56.75 112 GLN A CA 1
ATOM 907 C C . GLN A 1 112 ? -18.558 1.493 26.058 1.00 56.75 112 GLN A C 1
ATOM 909 O O . GLN A 1 112 ? -19.340 1.092 26.914 1.00 56.75 112 GLN A O 1
ATOM 914 N N . VAL A 1 113 ? -17.278 1.110 26.044 1.00 60.75 113 VAL A N 1
ATOM 915 C CA . VAL A 1 113 ? -16.717 0.223 27.077 1.00 60.75 113 VAL A CA 1
ATOM 916 C C . VAL A 1 113 ? -16.674 0.921 28.440 1.00 60.75 113 VAL A C 1
ATOM 918 O O . VAL A 1 113 ? -16.997 0.293 29.445 1.00 60.75 113 VAL A O 1
ATOM 921 N N . ALA A 1 114 ? -16.338 2.214 28.481 1.00 55.56 114 ALA A N 1
ATOM 922 C CA . ALA A 1 114 ? -16.364 3.001 29.713 1.00 55.56 114 ALA A CA 1
ATOM 923 C C . ALA A 1 114 ? -17.786 3.125 30.292 1.00 55.56 114 ALA A C 1
ATOM 925 O O . ALA A 1 114 ? -17.963 2.958 31.493 1.00 55.56 114 ALA A O 1
ATOM 926 N N . LEU A 1 115 ? -18.797 3.333 29.440 1.00 57.44 115 LEU A N 1
ATOM 927 C CA . LEU A 1 115 ? -20.209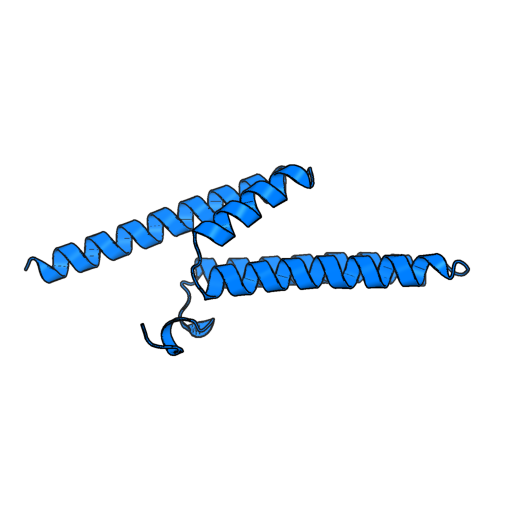 3.408 29.838 1.00 57.44 115 LEU A CA 1
ATOM 928 C C . LEU A 1 115 ? -20.773 2.078 30.360 1.00 57.44 115 LEU A C 1
ATOM 930 O O . LEU A 1 115 ? -21.659 2.080 31.211 1.00 57.44 115 LEU A O 1
ATOM 934 N N . ILE A 1 116 ? -20.290 0.945 29.843 1.00 65.69 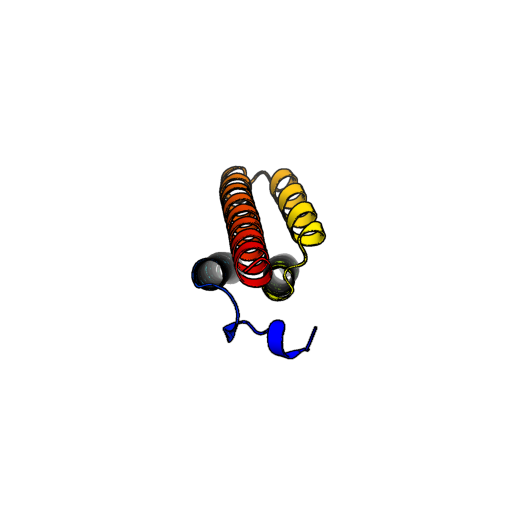116 ILE A N 1
ATOM 935 C CA . ILE A 1 116 ? -20.677 -0.388 30.331 1.00 65.69 116 ILE A CA 1
ATOM 936 C C . ILE A 1 116 ? -19.972 -0.702 31.656 1.00 65.69 116 ILE A C 1
ATOM 938 O O . ILE A 1 116 ? -20.590 -1.281 32.536 1.00 65.69 116 ILE A O 1
ATOM 942 N N . ALA A 1 117 ? -18.708 -0.299 31.817 1.00 61.25 117 ALA A N 1
ATOM 943 C CA . ALA A 1 117 ? -17.952 -0.502 33.055 1.00 61.25 117 ALA A CA 1
ATOM 944 C C . ALA A 1 117 ? -18.396 0.415 34.213 1.00 61.25 117 ALA A C 1
ATOM 946 O O . ALA A 1 117 ? -18.042 0.152 35.359 1.00 61.25 117 ALA A O 1
ATOM 94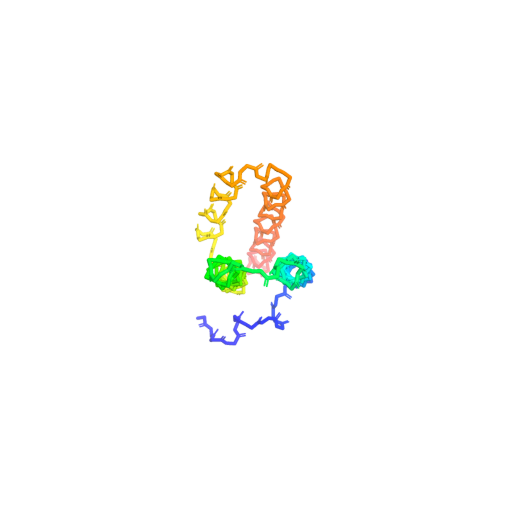7 N N . SER A 1 118 ? -19.135 1.494 33.926 1.00 63.34 118 SER A N 1
ATOM 948 C CA . SER A 1 118 ? -19.685 2.416 34.928 1.00 63.34 118 SER A CA 1
ATOM 949 C C . SER A 1 118 ? -21.121 2.090 35.366 1.00 63.34 118 SER A C 1
ATOM 951 O O . SER A 1 118 ? -21.709 2.880 36.103 1.00 63.34 118 SER A O 1
ATOM 953 N N . LYS A 1 119 ? -21.711 0.997 34.868 1.00 53.69 119 LYS A N 1
ATOM 954 C CA . LYS A 1 119 ? -23.018 0.466 35.286 1.00 53.69 119 LYS A CA 1
ATOM 955 C C . LYS A 1 119 ? -22.829 -0.783 36.131 1.00 53.69 119 LYS A C 1
ATOM 957 O O . LYS A 1 119 ? -23.653 -0.958 37.051 1.00 53.69 119 LYS A O 1
#

Radius of gyration: 18.31 Å; chains: 1; bounding box: 42×28×61 Å

Foldseek 3Di:
DDPVCLDLVNDDPLLNVVLVVLVVVLVVVLVVLVVVLVVPDDDPVSVVVSVVVNCVSVVLSVQVNSCSSVVVLVVLVVNLVVCVVVVPVVVSVVSVVSSVVVVVVVVVVVVVVVVVVVD

pLDDT: mean 72.18, std 12.23, range [48.59, 91.56]

Secondary structure (DSSP, 8-state):
--GGGGSGGGS-HHHHHHHHHHHHHHHHHHHHHHHHHHH--S-HHHHHHHHHHHHHHHHHHHHHHHHHHTT-HHHHHHHHHHHHHTT-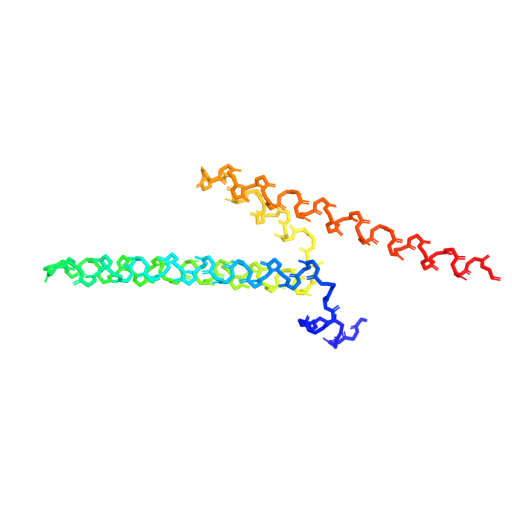HHHHHHHHHHHHHHHHHHHHHHHHHHHHHT-

Sequence (119 aa):
MNKEDFCFSNLGWVRKVYIILMWLFTLVLVGFLFSKFLSDKEDSSSLGLFLFSFVILTGFSAWKHFTIVKRKSIQLGVIAVLSLFTFNILSFIALLTFIALLIFADVSKKEQVALIASK